Protein AF-A0A5S3WND7-F1 (afdb_monomer)

Mean predicted aligned error: 11.55 Å

Radius of gyration: 23.16 Å; Cα contacts (8 Å, |Δi|>4): 36; c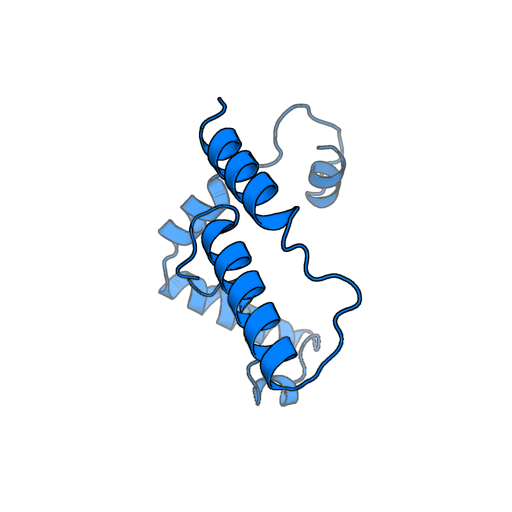hains: 1; bounding box: 57×34×52 Å

Solvent-accessible surface area (backbone atoms only — not comparable to full-atom values): 7681 Å² total; per-residue (Å²): 109,70,71,58,39,50,75,72,68,49,90,66,94,66,94,66,74,94,59,68,85,58,50,66,60,53,49,51,63,70,48,37,70,70,42,52,52,51,51,49,53,53,50,52,52,52,27,48,76,69,64,79,38,59,79,77,60,72,78,58,86,86,76,78,72,84,78,54,89,64,99,59,53,82,98,64,38,47,69,57,52,50,50,50,49,54,52,52,52,50,52,30,56,77,71,68,50,86,68,96,72,73,51,78,79,55,46,65,55,51,41,52,50,55,60,52,54,76,70,62,129

Organism: NCBI:txid43658

Secondary structure (DSSP, 8-state):
-HHHHHHTT-SS--SS-SS-TTHHHHHHHHHHHHHHHHHHHHHHHHHHHTTSS-GGGGGS----GGGS---S-SS--HHHHHHHHHHHHHHHHHTT---S---TTHHHHHHHHHHHHTT--

pLDDT: mean 86.91, std 10.28, range [49.16, 97.5]

Foldseek 3Di:
DVVVCVVVVNPDDDPDDPDDPCPVVVVCVVCDPVNVVVVVVVVVVVCVVVVVDDPVVVVDDDDDCPPPPDPAPPPHRLVVVLVVLVVVVVVCVVVVNDDPDSCPPPSVVVSVVVVVVVPDD

Sequence (121 aa):
NPYWQYFCGMQFFSHELPCDPSLMSRFRRRIGEQGVELMLSVTVDAGLKSNTVKASSLREVVVDSTVMEKNIAHPTDSKLLERCRKKLTMLAKEAGVRLRQSYARQGPKMAMQVGRYAHAK

Structure (mmCIF, N/CA/C/O backbone):
data_AF-A0A5S3WND7-F1
#
_entry.id   AF-A0A5S3WND7-F1
#
loop_
_atom_site.group_PDB
_atom_site.id
_atom_site.type_symbol
_atom_site.label_atom_id
_atom_site.label_alt_id
_atom_site.label_comp_id
_atom_site.label_asym_id
_atom_site.label_entity_id
_atom_site.label_seq_id
_atom_site.pdbx_PDB_ins_code
_atom_site.Cartn_x
_atom_site.Cartn_y
_atom_site.Cartn_z
_atom_site.occupancy
_atom_site.B_iso_or_equiv
_atom_site.auth_seq_id
_atom_site.auth_comp_id
_atom_site.auth_asym_id
_atom_site.auth_atom_id
_atom_site.pdbx_PDB_model_num
ATOM 1 N N . ASN A 1 1 ? 18.804 -3.829 7.091 1.00 77.94 1 ASN A N 1
ATOM 2 C CA . ASN A 1 1 ? 17.685 -4.783 7.275 1.00 77.94 1 ASN A CA 1
ATOM 3 C C . ASN A 1 1 ? 18.004 -6.023 6.442 1.00 77.94 1 ASN A C 1
ATOM 5 O O . ASN A 1 1 ? 17.914 -5.923 5.223 1.00 77.94 1 ASN A O 1
ATOM 9 N N . PRO A 1 2 ? 18.415 -7.143 7.066 1.00 81.81 2 PRO A N 1
ATOM 10 C CA . PRO A 1 2 ? 18.809 -8.362 6.351 1.00 81.81 2 PRO A CA 1
ATOM 11 C C . PRO A 1 2 ? 17.711 -8.933 5.438 1.00 81.81 2 PRO A C 1
ATOM 13 O O . PRO A 1 2 ? 18.010 -9.369 4.332 1.00 81.81 2 PRO A O 1
ATOM 16 N N . TYR A 1 3 ? 16.438 -8.862 5.851 1.00 85.62 3 TYR A N 1
ATOM 17 C CA . TYR A 1 3 ? 15.306 -9.352 5.050 1.00 85.62 3 TYR A CA 1
ATOM 18 C C . TYR A 1 3 ? 15.145 -8.580 3.741 1.00 85.62 3 TYR A C 1
ATOM 20 O O . TYR A 1 3 ? 14.905 -9.171 2.693 1.00 85.62 3 TYR A O 1
ATOM 28 N N . TRP A 1 4 ? 15.317 -7.257 3.795 1.00 82.31 4 TRP A N 1
ATOM 29 C CA . TRP A 1 4 ? 15.294 -6.423 2.596 1.00 82.31 4 TRP A CA 1
ATOM 30 C C . TRP A 1 4 ? 16.436 -6.818 1.654 1.00 82.31 4 TRP A C 1
ATOM 32 O O . TRP A 1 4 ? 16.203 -7.057 0.475 1.00 82.31 4 TRP A O 1
ATOM 42 N N . GLN A 1 5 ? 17.661 -6.936 2.166 1.00 88.19 5 GLN A N 1
ATOM 43 C CA . GLN A 1 5 ? 18.824 -7.279 1.340 1.00 88.19 5 GLN A CA 1
ATOM 44 C C . GLN A 1 5 ? 18.655 -8.638 0.646 1.00 88.19 5 GLN A C 1
ATOM 46 O O . GLN A 1 5 ? 18.926 -8.741 -0.549 1.00 88.19 5 GLN A O 1
ATOM 51 N N . TYR A 1 6 ? 18.108 -9.635 1.348 1.00 88.19 6 TYR A N 1
ATOM 52 C CA . TYR A 1 6 ? 17.743 -10.924 0.755 1.00 88.19 6 TYR A CA 1
ATOM 53 C C . TYR A 1 6 ? 16.703 -10.780 -0.368 1.00 88.19 6 TYR A C 1
ATOM 55 O O . TYR A 1 6 ? 16.896 -11.322 -1.453 1.00 88.19 6 TYR A O 1
ATOM 63 N N . PHE A 1 7 ? 15.634 -10.004 -0.150 1.00 85.25 7 PHE A N 1
ATOM 64 C CA . PHE A 1 7 ? 14.610 -9.762 -1.176 1.00 85.25 7 PHE A CA 1
ATOM 65 C C . PHE A 1 7 ? 15.168 -9.042 -2.414 1.00 85.25 7 PHE A C 1
ATOM 67 O O . PHE A 1 7 ? 14.752 -9.315 -3.535 1.00 85.25 7 PHE A O 1
ATOM 74 N N . CYS A 1 8 ? 16.149 -8.158 -2.228 1.00 84.69 8 CYS A N 1
ATOM 75 C CA . CYS A 1 8 ? 16.880 -7.518 -3.322 1.00 84.69 8 CYS A CA 1
ATOM 76 C C . CYS A 1 8 ? 17.910 -8.438 -4.005 1.00 84.69 8 CYS A C 1
ATOM 78 O O . CYS A 1 8 ? 18.648 -7.967 -4.868 1.00 84.69 8 CYS A O 1
ATOM 80 N N . GLY A 1 9 ? 17.989 -9.720 -3.632 1.00 89.56 9 GLY A N 1
ATOM 81 C CA . GLY A 1 9 ? 18.899 -10.691 -4.240 1.00 89.56 9 GLY A CA 1
ATOM 82 C C . GLY A 1 9 ? 20.366 -10.517 -3.841 1.00 89.56 9 GLY A C 1
ATOM 83 O O . GLY A 1 9 ? 21.249 -11.013 -4.538 1.00 89.56 9 GLY A O 1
ATOM 84 N N . MET A 1 10 ? 20.657 -9.808 -2.744 1.00 89.81 10 MET A N 1
ATOM 85 C CA . MET A 1 10 ? 22.032 -9.649 -2.271 1.00 89.81 10 MET A CA 1
ATOM 86 C C . MET A 1 10 ? 22.565 -1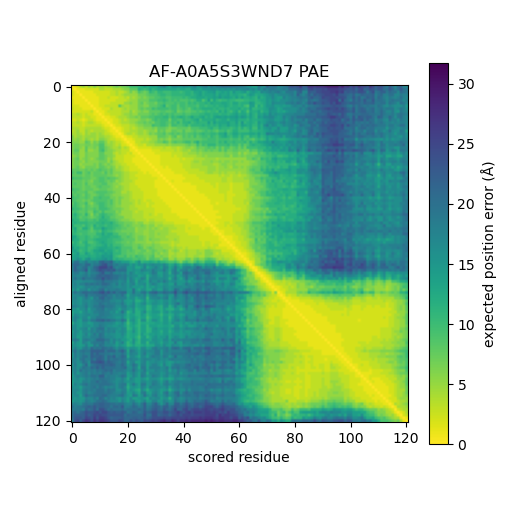0.975 -1.723 1.00 89.81 10 MET A C 1
ATOM 88 O O . MET A 1 10 ? 21.926 -11.620 -0.895 1.00 89.81 10 MET A O 1
ATOM 92 N N . GLN A 1 11 ? 23.761 -11.362 -2.168 1.00 89.88 11 GLN A N 1
ATOM 93 C CA . GLN A 1 11 ? 24.413 -12.609 -1.751 1.00 89.88 11 GLN A CA 1
ATOM 94 C C . GLN A 1 11 ? 25.156 -12.483 -0.414 1.00 89.88 11 GLN A C 1
ATOM 96 O O . GLN A 1 11 ? 25.331 -13.474 0.290 1.00 89.88 11 GLN A O 1
ATOM 101 N N . PHE A 1 12 ? 25.570 -11.268 -0.054 1.00 91.31 12 PHE A N 1
ATOM 102 C CA . PHE A 1 12 ? 26.302 -10.980 1.175 1.00 91.31 12 PHE A CA 1
ATOM 103 C C . PHE A 1 12 ? 25.582 -9.912 1.984 1.00 91.31 12 PHE A C 1
ATOM 105 O O . PHE A 1 12 ? 24.953 -9.005 1.432 1.00 91.31 12 PHE A O 1
ATOM 112 N N . PHE A 1 13 ? 25.705 -10.012 3.303 1.00 90.69 13 PHE A N 1
ATOM 113 C CA . PHE A 1 13 ? 25.200 -8.990 4.203 1.00 90.69 13 PHE A CA 1
ATOM 114 C C . PHE A 1 13 ? 26.044 -7.716 4.086 1.00 90.69 13 PHE A C 1
ATOM 116 O O . PHE A 1 13 ? 27.271 -7.769 4.158 1.00 90.69 13 PHE A O 1
ATOM 123 N N . SER A 1 14 ? 25.377 -6.573 3.939 1.00 89.00 14 SER A N 1
ATOM 124 C CA . SER A 1 14 ? 26.006 -5.251 3.945 1.00 89.00 14 SER A CA 1
ATOM 125 C C . SER A 1 14 ? 25.404 -4.380 5.045 1.00 89.00 14 SER A C 1
ATOM 127 O O . SER A 1 14 ? 24.229 -4.506 5.389 1.00 89.00 14 SER A O 1
ATOM 129 N N . HIS A 1 15 ? 26.188 -3.459 5.599 1.00 88.19 15 HIS A N 1
ATOM 130 C CA . HIS A 1 15 ? 25.652 -2.425 6.488 1.00 88.19 15 HIS A CA 1
ATOM 131 C C . HIS A 1 15 ? 25.005 -1.269 5.720 1.0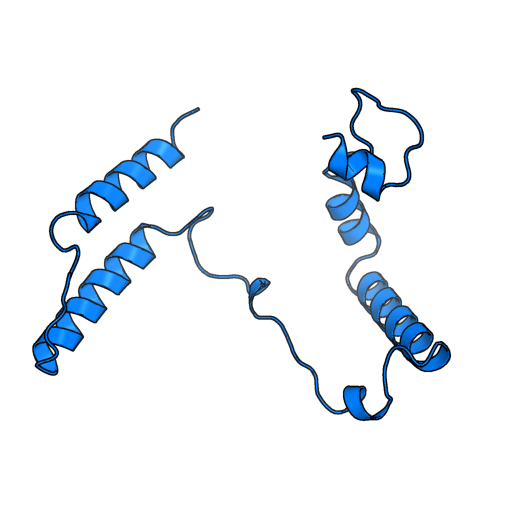0 88.19 15 HIS A C 1
ATOM 133 O O . HIS A 1 15 ? 24.203 -0.527 6.289 1.00 88.19 15 HIS A O 1
ATOM 139 N N . GLU A 1 16 ? 25.306 -1.141 4.429 1.00 84.75 16 GLU A N 1
ATOM 140 C CA . GLU A 1 16 ? 24.716 -0.123 3.573 1.00 84.75 16 GLU A CA 1
ATOM 141 C C . GLU A 1 16 ? 23.291 -0.497 3.150 1.00 84.75 16 GLU A C 1
ATOM 143 O O . GLU A 1 16 ? 22.881 -1.666 3.119 1.00 84.75 16 GLU A O 1
ATOM 148 N N . LEU A 1 17 ? 22.498 0.529 2.841 1.00 80.44 17 LEU A N 1
ATOM 149 C CA . LEU A 1 17 ? 21.160 0.324 2.307 1.00 80.44 17 LEU A CA 1
ATOM 150 C C . LEU A 1 17 ? 21.259 -0.188 0.862 1.00 80.44 17 LEU A C 1
ATOM 152 O O . LEU A 1 17 ? 22.014 0.380 0.078 1.00 80.44 17 LEU A O 1
ATOM 156 N N . PRO A 1 18 ? 20.457 -1.199 0.475 1.00 81.12 18 PRO A N 1
ATOM 157 C CA . PRO A 1 18 ? 20.469 -1.732 -0.891 1.00 81.12 18 PRO A CA 1
ATOM 158 C C . PRO A 1 18 ? 20.031 -0.696 -1.935 1.00 81.12 18 PRO A C 1
ATOM 160 O O . PRO A 1 18 ? 20.347 -0.817 -3.114 1.00 81.12 18 PRO A O 1
ATOM 163 N N . CYS A 1 19 ? 19.285 0.324 -1.510 1.00 80.56 19 CYS A N 1
ATOM 164 C CA . CYS A 1 19 ? 18.874 1.443 -2.338 1.00 80.56 19 CYS A CA 1
ATOM 165 C C . CYS A 1 19 ? 18.628 2.681 -1.468 1.00 80.56 19 CYS A C 1
ATOM 167 O O . CYS A 1 19 ? 18.157 2.575 -0.332 1.00 80.56 19 CYS A O 1
ATOM 169 N N . ASP A 1 20 ? 18.883 3.867 -2.018 1.00 84.62 20 ASP A N 1
ATOM 170 C CA . ASP A 1 20 ? 18.478 5.125 -1.393 1.00 84.62 20 ASP A CA 1
ATOM 171 C C . ASP A 1 20 ? 16.931 5.203 -1.331 1.00 84.62 20 ASP A C 1
ATOM 173 O O . ASP A 1 20 ? 16.270 5.077 -2.369 1.00 84.62 20 ASP A O 1
ATOM 177 N N . PRO A 1 21 ? 16.325 5.428 -0.145 1.00 79.38 21 PRO A N 1
ATOM 178 C CA . PRO A 1 21 ? 14.868 5.422 0.032 1.00 79.38 21 PRO A CA 1
ATOM 179 C C . PRO A 1 21 ? 14.111 6.412 -0.864 1.00 79.38 21 PRO A C 1
ATOM 181 O O . PRO A 1 21 ? 12.941 6.210 -1.188 1.00 79.38 21 PRO A O 1
ATOM 184 N N . SER A 1 22 ? 14.767 7.492 -1.288 1.00 85.69 22 SER A N 1
ATOM 185 C CA . SER A 1 22 ? 14.174 8.514 -2.149 1.00 85.69 22 SER A CA 1
ATOM 186 C C . SER A 1 22 ? 14.222 8.162 -3.639 1.00 85.69 22 SER A C 1
ATOM 188 O O . SER A 1 22 ? 13.617 8.880 -4.441 1.00 85.69 22 SER A O 1
ATOM 190 N N . LEU A 1 23 ? 14.903 7.077 -4.039 1.00 85.44 23 LEU A N 1
ATOM 191 C CA . LEU A 1 23 ? 15.010 6.662 -5.444 1.00 85.44 23 LEU A CA 1
ATOM 192 C C . LEU A 1 23 ? 13.643 6.462 -6.089 1.00 85.44 23 LEU A C 1
ATOM 194 O O . LEU A 1 23 ? 13.418 6.975 -7.179 1.00 85.44 23 LEU A O 1
ATOM 198 N N . MET A 1 24 ? 12.702 5.803 -5.408 1.00 84.56 24 MET A N 1
ATOM 199 C CA . MET A 1 24 ? 11.358 5.571 -5.955 1.00 84.56 24 MET A CA 1
ATOM 200 C C . MET A 1 24 ? 10.558 6.863 -6.134 1.00 84.56 24 MET A C 1
ATOM 202 O O . MET A 1 24 ? 9.795 7.002 -7.089 1.00 84.56 24 MET A O 1
ATOM 206 N N . SER A 1 25 ? 10.741 7.847 -5.254 1.00 86.81 25 SER A N 1
ATOM 207 C CA . SER A 1 25 ? 10.106 9.162 -5.404 1.00 86.81 25 SER A CA 1
ATOM 208 C C . SER A 1 25 ? 10.734 9.967 -6.546 1.00 86.81 25 SER A C 1
ATOM 210 O O . SER A 1 25 ? 10.015 10.594 -7.323 1.00 86.81 25 SER A O 1
ATOM 212 N N . ARG A 1 26 ? 12.065 9.915 -6.694 1.00 91.69 26 ARG A N 1
ATOM 213 C CA . ARG A 1 26 ? 12.791 10.565 -7.798 1.00 91.69 26 ARG A CA 1
ATOM 214 C C . ARG A 1 26 ? 12.469 9.928 -9.152 1.00 91.69 26 ARG A C 1
ATOM 216 O O . ARG A 1 26 ? 12.227 10.652 -10.112 1.00 91.69 26 ARG A O 1
ATOM 223 N N . PHE A 1 27 ? 12.425 8.599 -9.214 1.00 90.75 27 PHE A N 1
ATOM 224 C CA . PHE A 1 27 ? 12.069 7.836 -10.407 1.00 90.75 27 PHE A CA 1
ATOM 225 C C . PHE A 1 27 ? 10.655 8.174 -10.881 1.00 90.75 27 PHE A C 1
ATOM 227 O O . PHE A 1 27 ? 10.502 8.620 -12.014 1.00 90.75 27 PHE A O 1
ATOM 234 N N . ARG A 1 28 ? 9.650 8.084 -9.993 1.00 90.31 28 ARG A N 1
ATOM 235 C CA . ARG A 1 28 ? 8.254 8.437 -10.313 1.00 90.31 28 ARG A CA 1
ATOM 236 C C . ARG A 1 28 ? 8.121 9.860 -10.853 1.00 90.31 28 ARG A C 1
ATOM 238 O O . ARG A 1 28 ? 7.452 10.071 -11.855 1.00 90.31 28 ARG A O 1
ATOM 245 N N . ARG A 1 29 ? 8.812 10.828 -10.240 1.00 91.94 29 ARG A N 1
ATOM 246 C CA . ARG A 1 29 ? 8.819 12.217 -10.727 1.00 91.94 29 ARG A CA 1
ATOM 247 C C . ARG A 1 29 ? 9.441 12.347 -12.118 1.00 91.94 29 ARG A C 1
ATOM 249 O O . ARG A 1 29 ? 8.964 13.146 -12.911 1.00 91.94 29 ARG A O 1
ATOM 256 N N . ARG A 1 30 ? 10.510 11.597 -12.398 1.00 95.12 30 ARG A N 1
ATOM 257 C CA . ARG A 1 30 ? 11.223 11.648 -13.680 1.00 95.12 30 ARG A CA 1
ATOM 258 C C . ARG A 1 30 ? 10.396 11.072 -14.828 1.00 95.12 30 ARG A C 1
ATOM 260 O O . ARG A 1 30 ? 10.410 11.657 -15.901 1.00 95.12 30 ARG A O 1
ATOM 267 N N . ILE A 1 31 ? 9.726 9.939 -14.614 1.00 95.12 31 ILE A N 1
ATOM 268 C CA . ILE A 1 31 ? 8.911 9.296 -15.657 1.00 95.12 31 ILE A CA 1
ATOM 269 C C . ILE A 1 31 ? 7.556 9.992 -15.849 1.00 95.12 31 ILE A C 1
ATOM 271 O O . ILE A 1 31 ? 6.976 9.916 -16.929 1.00 95.12 31 ILE A O 1
ATOM 275 N N . GLY A 1 32 ? 7.073 10.690 -14.817 1.00 94.38 32 GLY A N 1
ATOM 276 C CA . GLY A 1 32 ? 5.802 11.403 -14.849 1.00 94.38 32 GLY A CA 1
ATOM 277 C C . GLY A 1 32 ? 4.601 10.477 -15.046 1.00 94.38 32 GLY A C 1
ATOM 278 O O . GLY A 1 32 ? 4.713 9.253 -15.009 1.00 94.38 32 GLY A O 1
ATOM 279 N N . GLU A 1 33 ? 3.435 11.078 -15.257 1.00 93.31 33 GLU A N 1
ATOM 280 C CA . GLU A 1 33 ? 2.179 10.352 -15.474 1.00 93.31 33 GLU A CA 1
ATOM 281 C C . GLU A 1 33 ? 2.240 9.463 -16.724 1.00 93.31 33 GLU A C 1
ATOM 283 O O . GLU A 1 33 ? 1.957 8.271 -16.644 1.00 93.31 33 GLU A O 1
ATOM 288 N N . GLN A 1 34 ? 2.741 10.007 -17.838 1.00 95.00 34 GLN A N 1
ATOM 289 C CA . GLN A 1 34 ? 2.883 9.283 -19.107 1.00 95.00 34 GLN A CA 1
ATOM 290 C C . GLN A 1 34 ? 3.758 8.031 -18.973 1.00 95.00 34 GLN A C 1
ATOM 292 O O . GLN A 1 34 ? 3.438 6.971 -19.506 1.00 95.00 34 GLN A O 1
ATOM 297 N N . GLY A 1 35 ? 4.872 8.126 -18.242 1.00 95.38 35 GLY A N 1
ATOM 298 C CA . GLY A 1 35 ? 5.746 6.978 -18.034 1.00 95.38 35 GLY A CA 1
ATOM 299 C C . GLY A 1 35 ? 5.127 5.920 -17.121 1.00 95.38 35 GLY A C 1
ATOM 300 O O . GLY A 1 35 ? 5.340 4.729 -17.341 1.00 95.38 35 GLY A O 1
ATOM 301 N N . VAL A 1 36 ? 4.334 6.327 -16.125 1.00 93.38 36 VAL A N 1
ATOM 302 C CA . VAL A 1 36 ? 3.579 5.389 -15.278 1.00 93.38 36 VAL A CA 1
ATOM 303 C C . VAL A 1 36 ? 2.493 4.676 -16.089 1.00 93.38 36 VAL A C 1
ATOM 305 O O . VAL A 1 36 ? 2.344 3.462 -15.955 1.00 93.38 36 VAL A O 1
ATOM 308 N N . GLU A 1 37 ? 1.784 5.388 -16.965 1.00 94.06 37 GLU A N 1
ATOM 309 C CA . GLU A 1 37 ? 0.786 4.804 -17.869 1.00 94.06 37 GLU A CA 1
ATOM 310 C C . GLU A 1 37 ? 1.419 3.787 -18.832 1.00 94.06 37 GLU A C 1
ATOM 312 O O . GLU A 1 37 ? 0.910 2.675 -18.994 1.00 94.06 37 GLU A O 1
ATOM 317 N N . LEU A 1 38 ? 2.588 4.111 -19.396 1.00 96.00 38 LEU A N 1
ATOM 318 C CA . LEU A 1 38 ? 3.358 3.178 -20.221 1.00 96.00 38 LEU A CA 1
ATOM 319 C C . LEU A 1 38 ? 3.801 1.938 -19.431 1.00 96.00 38 LEU A C 1
ATOM 321 O O . LEU A 1 38 ? 3.711 0.817 -19.924 1.00 96.00 38 LEU A O 1
ATOM 325 N N . MET A 1 39 ? 4.272 2.109 -18.194 1.00 95.62 39 MET A N 1
ATOM 326 C CA . MET A 1 39 ? 4.626 0.965 -17.351 1.00 95.62 39 MET A CA 1
ATOM 327 C C . MET A 1 39 ? 3.420 0.061 -17.084 1.00 95.62 39 MET A C 1
ATOM 329 O O . MET A 1 39 ? 3.555 -1.164 -17.128 1.00 95.62 39 MET A O 1
ATOM 333 N N . LEU A 1 40 ? 2.244 0.641 -16.828 1.00 93.31 40 LEU A N 1
ATOM 334 C CA . LEU A 1 40 ? 1.016 -0.120 -16.622 1.00 93.31 40 LEU A CA 1
ATOM 335 C C . LEU A 1 40 ? 0.633 -0.906 -17.881 1.00 93.31 40 LEU A C 1
ATOM 337 O O . LEU A 1 40 ? 0.355 -2.101 -17.779 1.00 93.31 40 LEU A O 1
ATOM 341 N N . SER A 1 41 ? 0.675 -0.279 -19.060 1.00 94.88 41 SER A N 1
ATOM 342 C CA . SER A 1 41 ? 0.312 -0.942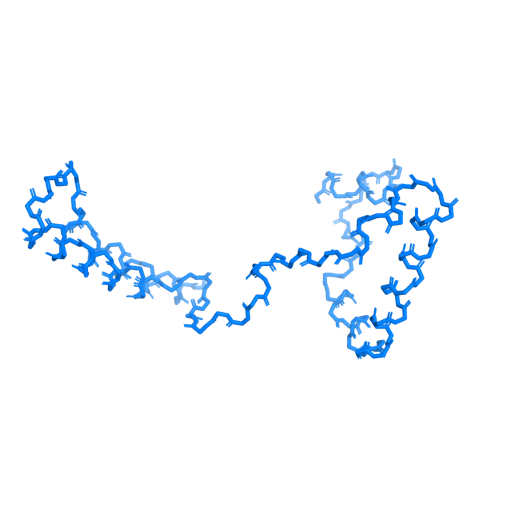 -20.318 1.00 94.88 41 SER A CA 1
ATOM 343 C C . SER A 1 41 ? 1.229 -2.128 -20.632 1.00 94.88 41 SER A C 1
ATOM 345 O O . SER A 1 41 ? 0.741 -3.222 -20.920 1.00 94.88 41 SER A O 1
ATOM 347 N N . VAL A 1 42 ? 2.546 -1.960 -20.469 1.00 97.12 42 VAL A N 1
ATOM 348 C CA . VAL A 1 42 ? 3.531 -3.041 -20.651 1.00 97.12 42 VAL A CA 1
ATOM 349 C C . VAL A 1 42 ? 3.329 -4.159 -19.625 1.00 97.12 42 VAL A C 1
ATOM 351 O O . VAL A 1 42 ? 3.449 -5.335 -19.963 1.00 97.12 42 VAL A O 1
ATOM 354 N N . THR A 1 43 ? 2.983 -3.819 -18.380 1.00 95.62 43 THR A N 1
ATOM 355 C CA . THR A 1 43 ? 2.721 -4.813 -17.327 1.00 95.62 43 THR A CA 1
ATOM 356 C C . THR A 1 43 ? 1.484 -5.656 -17.645 1.00 95.62 43 THR A C 1
ATOM 358 O O . THR A 1 43 ? 1.517 -6.877 -17.491 1.00 95.62 43 THR A O 1
ATOM 361 N N . VAL A 1 44 ? 0.405 -5.029 -18.127 1.00 94.50 44 VAL A N 1
ATOM 362 C CA . VAL A 1 44 ? -0.817 -5.736 -18.546 1.00 9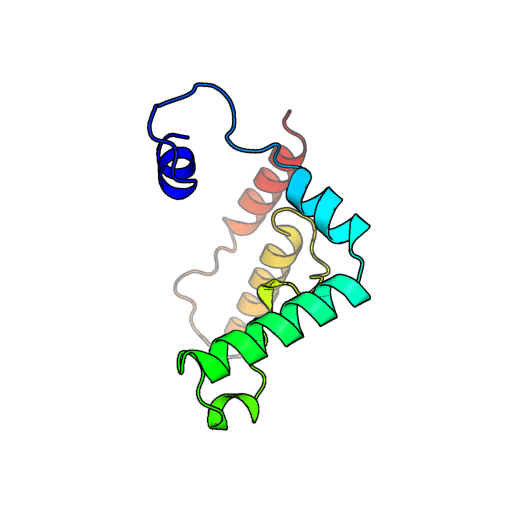4.50 44 VAL A CA 1
ATOM 363 C C . VAL A 1 44 ? -0.531 -6.656 -19.734 1.00 94.50 44 VAL A C 1
ATOM 365 O O . VAL A 1 44 ? -0.904 -7.829 -19.695 1.00 94.50 44 VAL A O 1
ATOM 368 N N . ASP A 1 45 ? 0.177 -6.164 -20.752 1.00 96.00 45 ASP A N 1
ATOM 369 C CA . ASP A 1 45 ? 0.553 -6.953 -21.932 1.00 96.00 45 ASP A CA 1
ATOM 370 C C . ASP A 1 45 ? 1.430 -8.163 -21.561 1.00 96.00 45 ASP A C 1
ATOM 372 O O . ASP A 1 45 ? 1.155 -9.294 -21.971 1.00 96.00 45 ASP A O 1
ATOM 376 N N . ALA A 1 46 ? 2.434 -7.967 -20.702 1.00 97.31 46 ALA A N 1
ATOM 377 C CA . ALA A 1 46 ? 3.260 -9.056 -20.184 1.00 97.31 46 ALA A CA 1
ATOM 378 C C . ALA A 1 46 ? 2.438 -10.078 -19.373 1.00 97.31 46 ALA A C 1
ATOM 380 O O . ALA A 1 46 ? 2.649 -11.290 -19.494 1.00 97.31 46 ALA A O 1
ATOM 381 N N . GLY A 1 47 ? 1.472 -9.614 -18.574 1.00 96.19 47 GLY A N 1
ATOM 382 C CA . GLY A 1 47 ? 0.556 -10.465 -17.812 1.00 96.19 47 GLY A CA 1
ATOM 383 C C . GLY A 1 47 ? -0.333 -11.341 -18.698 1.00 96.19 47 GLY A C 1
ATOM 384 O O . GLY A 1 47 ? -0.520 -12.520 -18.395 1.00 96.19 47 GLY A O 1
ATOM 385 N N . LEU A 1 48 ? -0.828 -10.796 -19.814 1.00 95.62 48 LEU A N 1
ATOM 386 C CA . LEU A 1 48 ? -1.596 -11.543 -20.814 1.00 95.62 48 LEU A CA 1
ATOM 387 C C . LEU A 1 48 ? -0.724 -12.572 -21.543 1.00 95.62 48 LEU A C 1
ATOM 389 O O . LEU A 1 48 ? -1.088 -13.743 -21.614 1.00 95.62 48 LEU A O 1
ATOM 393 N N . LYS A 1 49 ? 0.454 -12.164 -22.036 1.00 96.31 49 LYS A N 1
ATOM 394 C CA . LYS A 1 49 ? 1.383 -13.045 -22.771 1.00 96.31 49 LYS A CA 1
ATOM 395 C C . LYS A 1 49 ? 1.878 -14.222 -21.933 1.00 96.31 49 LYS A C 1
ATOM 397 O O . LYS A 1 49 ? 2.052 -15.319 -22.451 1.00 96.31 49 LYS A O 1
ATOM 402 N N . SER A 1 50 ? 2.090 -13.997 -20.638 1.00 97.06 50 SER A N 1
ATOM 403 C CA . SER A 1 50 ? 2.514 -15.034 -19.689 1.00 97.06 50 SER A CA 1
ATOM 404 C C . SER A 1 50 ? 1.363 -15.894 -19.149 1.00 97.06 50 SER A C 1
ATOM 406 O O . SER A 1 50 ? 1.620 -16.806 -18.369 1.00 97.06 50 SER A O 1
ATOM 408 N N . ASN A 1 51 ? 0.106 -15.622 -19.528 1.00 93.94 51 ASN A N 1
ATOM 409 C CA . ASN A 1 51 ? -1.107 -16.209 -18.939 1.00 93.94 51 ASN A CA 1
ATOM 410 C C . ASN A 1 51 ? -1.249 -16.005 -17.414 1.00 93.94 51 ASN A C 1
ATOM 412 O O . ASN A 1 51 ? -2.045 -16.686 -16.766 1.00 93.94 51 ASN A O 1
ATOM 416 N N . THR A 1 52 ? -0.520 -15.045 -16.833 1.00 95.31 52 THR A N 1
ATOM 417 C CA . THR A 1 52 ? -0.652 -14.660 -15.416 1.00 95.31 52 THR A CA 1
ATOM 418 C C . THR A 1 52 ? -1.961 -13.899 -15.176 1.00 95.31 52 THR A C 1
ATOM 420 O O . THR A 1 52 ? -2.558 -13.990 -14.105 1.00 95.31 52 THR A O 1
ATOM 423 N N . VAL A 1 53 ? -2.438 -13.169 -16.191 1.00 92.38 53 VAL A N 1
ATOM 424 C CA . VAL A 1 53 ? -3.699 -12.419 -16.175 1.00 92.38 53 VAL A CA 1
ATOM 425 C C . VAL A 1 53 ? -4.634 -12.988 -17.237 1.00 92.38 53 VAL A C 1
ATOM 427 O O . VAL A 1 53 ? -4.263 -13.124 -18.400 1.00 92.38 53 VAL A O 1
ATOM 430 N N . LYS A 1 54 ? -5.877 -13.300 -16.857 1.00 93.00 54 LYS A N 1
ATOM 431 C CA . LYS A 1 54 ? -6.913 -13.713 -17.812 1.00 93.00 54 LYS A CA 1
ATOM 432 C C . LYS A 1 54 ? -7.491 -12.485 -18.505 1.00 93.00 54 LYS A C 1
ATOM 434 O O . LYS A 1 54 ? -7.837 -11.513 -17.840 1.00 93.00 54 LYS A O 1
ATOM 439 N N . ALA A 1 55 ? -7.726 -12.567 -19.813 1.00 91.69 55 ALA A N 1
ATOM 440 C CA . ALA A 1 55 ? -8.372 -11.487 -20.564 1.00 91.69 55 ALA A CA 1
ATOM 441 C C . ALA A 1 55 ? -9.750 -11.094 -19.990 1.00 91.69 55 ALA A C 1
ATOM 443 O O . ALA A 1 55 ? -10.130 -9.927 -20.019 1.00 91.69 55 ALA A O 1
ATOM 444 N N . SER A 1 56 ? -10.486 -12.047 -19.404 1.00 93.19 56 SER A N 1
ATOM 445 C CA . SER A 1 56 ? -11.764 -11.781 -18.729 1.00 93.19 56 SER A CA 1
ATOM 446 C C . SER A 1 56 ? -11.637 -10.837 -17.531 1.00 93.19 56 SER A C 1
ATOM 448 O O . SER A 1 56 ? -12.584 -10.116 -17.239 1.00 93.19 56 SER A O 1
ATOM 450 N N . SER A 1 57 ? -10.488 -10.829 -16.849 1.00 89.19 57 SER A N 1
ATOM 451 C CA . SER A 1 57 ? -10.237 -9.986 -15.676 1.00 89.19 57 SER A CA 1
ATOM 452 C C . SER A 1 57 ? -10.048 -8.511 -16.031 1.00 89.19 57 SER A C 1
ATOM 454 O O . SER A 1 57 ? -10.174 -7.673 -15.153 1.00 89.19 57 SER A O 1
ATOM 456 N N . LEU A 1 58 ? -9.797 -8.176 -17.302 1.00 89.88 58 LEU A N 1
ATOM 457 C CA . LEU A 1 58 ? -9.656 -6.787 -17.759 1.00 89.88 58 LEU A CA 1
ATOM 458 C C . LEU A 1 58 ? -11.000 -6.065 -17.942 1.00 89.88 58 LEU A C 1
ATOM 460 O O . LEU A 1 58 ? -11.019 -4.880 -18.259 1.00 89.88 58 LEU A O 1
ATOM 464 N N . ARG A 1 59 ? -12.128 -6.768 -17.768 1.00 91.50 59 ARG A N 1
ATOM 465 C CA . ARG A 1 59 ? -13.474 -6.180 -17.874 1.00 91.50 59 ARG A CA 1
ATOM 466 C C . ARG A 1 59 ? -13.841 -5.307 -16.677 1.00 91.50 59 ARG A C 1
ATOM 468 O O . ARG A 1 59 ? -14.731 -4.473 -16.794 1.00 91.50 59 ARG A O 1
ATOM 475 N N . GLU A 1 60 ? -13.179 -5.515 -15.546 1.00 89.00 60 GLU A N 1
ATOM 476 C CA . GLU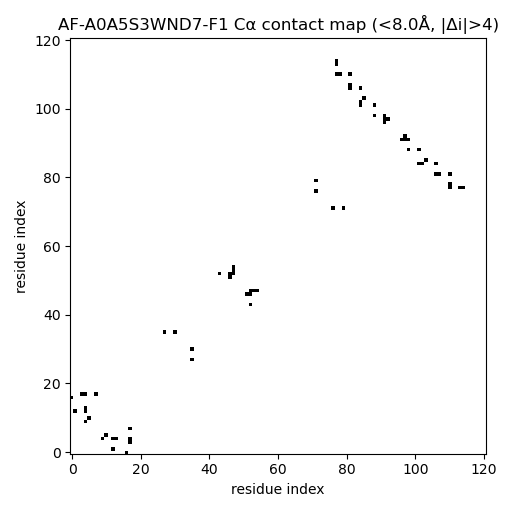 A 1 60 ? -13.459 -4.830 -14.291 1.00 89.00 60 GLU A CA 1
ATOM 477 C C . GLU A 1 60 ? -12.161 -4.274 -13.715 1.00 89.00 60 GLU A C 1
ATOM 479 O O . GLU A 1 60 ? -11.118 -4.926 -13.740 1.00 89.00 60 GLU A O 1
ATOM 484 N N . VAL A 1 61 ? -12.228 -3.058 -13.179 1.00 83.88 61 VAL A N 1
ATOM 485 C CA . VAL A 1 61 ? -11.092 -2.416 -12.518 1.00 83.88 61 VAL A CA 1
ATOM 486 C C . VAL A 1 61 ? -11.372 -2.385 -11.023 1.00 83.88 61 VAL A C 1
ATOM 488 O O . VAL A 1 61 ? -12.288 -1.702 -10.567 1.00 83.88 61 VAL A O 1
ATOM 491 N N . VAL A 1 62 ? -10.568 -3.119 -10.254 1.00 82.81 62 VAL A N 1
ATOM 492 C CA . VAL A 1 62 ? -10.591 -3.067 -8.790 1.00 82.81 62 VAL A CA 1
ATOM 493 C C . VAL A 1 62 ? -9.516 -2.090 -8.333 1.00 82.81 62 VAL A C 1
ATOM 495 O O . VAL A 1 62 ? -8.326 -2.337 -8.516 1.00 82.81 62 VAL A O 1
ATOM 498 N N . VAL A 1 63 ? -9.936 -0.974 -7.741 1.00 78.31 63 VAL A N 1
ATOM 499 C CA . VAL A 1 63 ? -9.024 0.045 -7.209 1.00 78.31 63 VAL A CA 1
ATOM 500 C C . VAL A 1 63 ? -8.972 -0.074 -5.692 1.00 78.31 63 VAL A C 1
ATOM 502 O O . VAL A 1 63 ? -9.997 0.054 -5.021 1.00 78.31 63 VAL A O 1
ATOM 505 N N . ASP A 1 64 ? -7.776 -0.283 -5.139 1.00 74.94 64 ASP A N 1
ATOM 506 C CA . ASP A 1 64 ? -7.579 -0.195 -3.695 1.00 74.94 64 ASP A CA 1
ATOM 507 C C . ASP A 1 64 ? -7.599 1.278 -3.250 1.00 74.94 64 ASP A C 1
ATOM 509 O O . ASP A 1 64 ? -6.799 2.105 -3.689 1.00 74.94 64 ASP A O 1
ATOM 513 N N . SER A 1 65 ? -8.530 1.628 -2.364 1.00 62.84 65 SER A N 1
ATOM 514 C CA . SER A 1 65 ? -8.748 3.013 -1.909 1.00 62.84 65 SER A CA 1
ATOM 515 C C . SER A 1 65 ? -7.683 3.522 -0.926 1.00 62.84 65 SER A C 1
ATOM 517 O O . SER A 1 65 ? -7.789 4.631 -0.392 1.00 62.84 65 SER A O 1
ATOM 519 N N . THR A 1 66 ? -6.644 2.732 -0.648 1.00 59.53 66 THR A N 1
ATOM 520 C CA . THR A 1 66 ? -5.590 3.091 0.311 1.00 59.53 66 THR A CA 1
ATOM 521 C C . THR A 1 66 ? -4.699 4.239 -0.165 1.00 59.53 66 THR A C 1
ATOM 523 O O . THR A 1 66 ? -4.115 4.914 0.681 1.00 59.53 66 THR A O 1
ATOM 526 N N . VAL A 1 67 ? -4.671 4.520 -1.474 1.00 56.88 67 VAL A N 1
ATOM 527 C CA . VAL A 1 67 ? -3.910 5.622 -2.095 1.00 56.88 67 VAL A CA 1
ATOM 528 C C . VAL A 1 67 ? -4.778 6.864 -2.352 1.00 56.88 67 VAL A C 1
ATOM 530 O O . VAL A 1 67 ? -4.316 7.829 -2.951 1.00 56.88 67 VAL A O 1
ATOM 533 N N . MET A 1 68 ? -6.034 6.893 -1.888 1.00 61.62 68 MET A N 1
ATOM 534 C CA . MET A 1 68 ? -6.791 8.147 -1.914 1.00 61.62 68 MET A CA 1
ATOM 535 C C . MET A 1 68 ? -6.106 9.190 -1.031 1.00 61.62 68 MET A C 1
ATOM 537 O O . MET A 1 68 ? -5.740 8.894 0.111 1.00 61.62 68 MET A O 1
ATOM 541 N N . GLU A 1 69 ? -6.007 10.425 -1.530 1.00 59.41 69 GLU A N 1
ATOM 542 C CA . GLU A 1 69 ? -5.742 11.582 -0.683 1.00 59.41 69 GLU A CA 1
ATOM 543 C C . GLU A 1 69 ? -6.852 11.666 0.360 1.00 59.41 69 GLU A C 1
ATOM 545 O O . GLU A 1 69 ? -7.985 12.081 0.116 1.00 59.41 69 GLU A O 1
ATOM 550 N N . LYS A 1 70 ? -6.535 11.186 1.556 1.00 68.81 70 LYS A N 1
ATOM 551 C CA . LYS A 1 70 ? -7.422 11.301 2.696 1.00 68.81 70 LYS A CA 1
ATOM 552 C C . LYS A 1 70 ? -7.180 12.685 3.268 1.00 68.81 70 LYS A C 1
ATOM 554 O O . LYS A 1 70 ? -6.052 13.014 3.626 1.00 68.81 70 LYS A O 1
ATOM 559 N N . ASN A 1 71 ? -8.240 13.482 3.380 1.00 77.38 71 ASN A N 1
ATOM 560 C CA . ASN A 1 71 ? -8.212 14.751 4.105 1.00 77.38 71 ASN A CA 1
ATOM 561 C C . ASN A 1 71 ? -8.089 14.481 5.618 1.00 77.38 71 ASN A C 1
ATOM 563 O O . ASN A 1 71 ? -9.047 14.622 6.380 1.00 77.38 71 ASN A O 1
ATOM 567 N N . ILE A 1 72 ? -6.923 13.979 6.023 1.00 82.88 72 ILE A N 1
ATOM 568 C CA . ILE A 1 72 ? -6.575 13.567 7.377 1.00 82.88 72 ILE A CA 1
ATOM 569 C C . ILE A 1 72 ? -5.218 14.161 7.743 1.00 82.88 72 ILE A C 1
ATOM 571 O O . ILE A 1 72 ? -4.309 14.243 6.919 1.00 82.88 72 ILE A O 1
ATOM 575 N N . ALA A 1 73 ? -5.053 14.535 9.006 1.00 78.75 73 ALA A N 1
ATOM 576 C CA . ALA A 1 73 ? -3.734 14.861 9.531 1.00 78.75 73 ALA A CA 1
ATOM 577 C C . ALA A 1 73 ? -2.828 13.609 9.582 1.00 78.75 73 ALA A C 1
ATOM 579 O O . ALA A 1 73 ? -3.179 12.597 10.195 1.00 78.75 73 ALA A O 1
ATOM 580 N N . HIS A 1 74 ? -1.643 13.685 8.967 1.00 67.81 74 HIS A N 1
ATOM 581 C CA . HIS A 1 74 ? -0.593 12.661 9.067 1.00 67.81 74 HIS A CA 1
ATOM 582 C C . HIS A 1 74 ? -0.023 12.574 10.502 1.00 67.81 74 HIS A C 1
ATOM 584 O O . HIS A 1 74 ? 0.046 13.604 11.178 1.00 67.81 74 HIS A O 1
ATOM 590 N N . PRO A 1 75 ? 0.456 11.402 10.981 1.00 68.06 75 PRO A N 1
ATOM 591 C CA . PRO A 1 75 ? 0.401 10.058 10.373 1.00 68.06 75 PRO A CA 1
ATOM 592 C C . PRO A 1 75 ? -0.917 9.320 10.631 1.00 68.06 75 PRO A C 1
ATOM 594 O O . PRO A 1 75 ? -1.243 8.342 9.965 1.00 68.06 75 PRO A O 1
ATOM 597 N N . THR A 1 76 ? -1.687 9.771 11.616 1.00 77.25 76 THR A N 1
ATOM 598 C CA . THR A 1 76 ? -3.026 9.270 11.927 1.00 77.25 76 THR A CA 1
ATOM 599 C C . THR A 1 76 ? -3.810 10.409 12.563 1.00 77.25 76 THR A C 1
ATOM 601 O O . THR A 1 76 ? -3.395 10.952 13.591 1.00 77.25 76 THR A O 1
ATOM 604 N N . ASP A 1 77 ? -4.959 10.764 11.986 1.00 85.00 77 ASP A N 1
ATOM 605 C CA . ASP A 1 77 ? -5.771 11.877 12.479 1.00 85.00 77 ASP A CA 1
ATOM 606 C C . ASP A 1 77 ? -6.563 11.470 13.727 1.00 85.00 77 ASP A C 1
ATOM 608 O O . ASP A 1 77 ? -7.743 11.108 13.690 1.00 85.00 77 ASP A O 1
ATOM 612 N N . SER A 1 78 ? -5.885 11.529 14.872 1.00 86.19 78 SER A N 1
ATOM 613 C CA . SER A 1 78 ? -6.465 11.230 16.184 1.00 86.19 78 SER A CA 1
ATOM 614 C C . SER A 1 78 ? -7.665 12.122 16.526 1.00 86.19 78 SER A C 1
ATOM 616 O O . SER A 1 78 ? -8.586 11.678 17.217 1.00 86.19 78 SER A O 1
ATOM 618 N N . LYS A 1 79 ? -7.710 13.358 16.005 1.00 86.19 79 LYS A N 1
ATOM 619 C CA . LYS A 1 79 ? -8.846 14.271 16.199 1.00 86.19 79 LYS A CA 1
ATOM 620 C C . LYS A 1 79 ? -10.071 13.784 15.434 1.00 86.19 79 LYS A C 1
ATOM 622 O O . LYS A 1 79 ? -11.190 13.895 15.939 1.00 86.19 79 LYS A O 1
ATOM 627 N N . LEU A 1 80 ? -9.888 13.285 14.213 1.00 89.06 80 LEU A N 1
ATOM 628 C CA . LEU A 1 80 ? -10.957 12.672 13.431 1.00 89.06 80 LEU A CA 1
ATOM 629 C C . LEU A 1 80 ? -11.468 11.397 14.113 1.00 89.06 80 LEU A C 1
ATOM 631 O O . LEU A 1 80 ? -12.676 11.268 14.298 1.00 89.06 80 LEU A O 1
ATOM 635 N N . LEU A 1 81 ? -10.573 10.524 14.585 1.00 89.56 81 LEU A N 1
ATOM 636 C CA . LEU A 1 81 ? -10.951 9.301 15.305 1.00 89.56 81 LEU A CA 1
ATOM 637 C C . LEU A 1 81 ? -11.788 9.591 16.562 1.00 89.56 81 LEU A C 1
ATOM 639 O O . LEU A 1 81 ? -12.836 8.976 16.763 1.00 89.56 81 LEU A O 1
ATOM 643 N N . GLU A 1 82 ? -11.391 10.570 17.380 1.00 92.12 82 GLU A N 1
ATOM 644 C CA . GLU A 1 82 ? -12.157 10.949 18.576 1.00 92.12 82 GLU A CA 1
ATOM 645 C C . GLU A 1 82 ? -13.517 11.577 18.221 1.00 92.12 82 GLU A C 1
ATOM 647 O O . GLU A 1 82 ? -14.518 11.317 18.896 1.00 92.12 82 GLU A O 1
ATOM 652 N N . ARG A 1 83 ? -13.599 12.360 17.133 1.00 92.44 83 ARG A N 1
ATOM 653 C CA . ARG A 1 83 ? -14.881 12.872 16.615 1.00 92.44 83 ARG A CA 1
ATOM 654 C C . ARG A 1 83 ? -15.800 11.734 16.168 1.00 92.44 83 ARG A C 1
ATOM 656 O O . ARG A 1 83 ? -16.974 11.732 16.543 1.00 92.44 83 ARG A O 1
ATOM 663 N N . CYS A 1 84 ? -15.278 10.761 15.424 1.00 93.31 84 CYS A N 1
ATOM 664 C CA . CYS A 1 84 ? -16.024 9.575 15.003 1.00 93.31 84 CYS A CA 1
ATOM 665 C C . CYS A 1 84 ? -16.531 8.777 16.208 1.00 93.31 84 CYS A C 1
ATOM 667 O O . CYS A 1 84 ? -17.720 8.474 16.273 1.00 93.31 84 CYS A O 1
ATOM 669 N N . ARG A 1 85 ? -15.682 8.523 17.213 1.00 94.56 85 ARG A N 1
ATOM 670 C CA . ARG A 1 85 ? -16.075 7.829 18.451 1.00 94.56 85 ARG A CA 1
ATOM 671 C C . ARG A 1 85 ? -17.241 8.526 19.157 1.00 94.56 85 ARG A C 1
ATOM 673 O O . ARG A 1 85 ? -18.202 7.861 19.548 1.00 94.56 85 ARG A O 1
ATOM 680 N N . LYS A 1 86 ? -17.177 9.856 19.315 1.00 95.12 86 LYS A N 1
ATOM 681 C CA . LYS A 1 86 ? -18.257 10.653 19.926 1.00 95.12 86 LYS A CA 1
ATOM 682 C C . LYS A 1 86 ? -19.570 10.513 19.152 1.00 95.12 86 LYS A C 1
ATOM 684 O O . LYS A 1 86 ? -20.589 10.217 19.770 1.00 95.12 86 LYS A O 1
ATOM 689 N N . LYS A 1 87 ? -19.533 10.665 17.822 1.00 96.50 87 LYS A N 1
ATOM 690 C CA . LYS A 1 87 ? -20.719 10.536 16.956 1.00 96.50 87 LYS A CA 1
ATOM 691 C C . LYS A 1 87 ? -21.320 9.132 17.003 1.00 96.50 87 LYS A C 1
ATOM 693 O O . LYS A 1 87 ? -22.514 8.997 17.224 1.00 96.50 87 LYS A O 1
ATOM 698 N N . LEU A 1 88 ? -20.499 8.091 16.876 1.00 95.31 88 LEU A N 1
ATOM 699 C CA . LEU A 1 88 ? -20.968 6.703 16.929 1.00 95.31 88 LEU A CA 1
ATOM 700 C C . LEU A 1 88 ? -21.569 6.349 18.294 1.00 95.31 88 LEU A C 1
ATOM 702 O O . LEU A 1 88 ? -22.588 5.672 18.356 1.00 95.31 88 LEU A O 1
ATOM 706 N N . THR A 1 89 ? -20.980 6.843 19.387 1.00 95.44 89 THR A N 1
ATOM 707 C CA . THR A 1 89 ? -21.530 6.637 20.739 1.00 95.44 89 THR A CA 1
ATOM 708 C C . THR A 1 89 ? -22.892 7.320 20.902 1.00 95.44 89 THR A C 1
ATOM 710 O O . THR A 1 89 ? -23.781 6.759 21.537 1.00 95.44 89 THR A O 1
ATOM 713 N N . MET A 1 90 ? -23.061 8.519 20.333 1.00 95.88 90 MET A N 1
ATOM 714 C CA . MET A 1 90 ? -24.329 9.254 20.336 1.00 95.88 90 MET A CA 1
ATOM 715 C C . MET A 1 90 ? -25.403 8.508 19.536 1.00 95.88 90 MET A C 1
ATOM 717 O O . MET A 1 90 ? -26.448 8.188 20.092 1.00 95.88 90 MET A O 1
ATOM 721 N N . LEU A 1 91 ? -25.093 8.126 18.294 1.00 97.50 91 LEU A N 1
ATOM 722 C CA . LEU A 1 91 ? -26.004 7.373 17.425 1.00 97.50 91 LEU A CA 1
ATOM 723 C C . LEU A 1 91 ? -26.395 6.019 18.029 1.00 97.50 91 LEU A C 1
ATOM 725 O O . LEU A 1 91 ? -27.557 5.634 17.985 1.00 97.50 91 LEU A O 1
ATOM 729 N N . ALA A 1 92 ? -25.450 5.303 18.646 1.00 96.31 92 ALA A N 1
ATOM 730 C CA . ALA A 1 92 ? -25.748 4.047 19.330 1.00 96.31 92 ALA A CA 1
ATOM 731 C C . ALA A 1 92 ? -26.732 4.250 20.491 1.00 96.31 92 ALA A C 1
ATOM 733 O O . ALA A 1 92 ? -27.632 3.436 20.677 1.00 96.31 92 ALA A O 1
ATOM 734 N N . LYS A 1 93 ? -26.595 5.348 21.249 1.00 95.19 93 LYS A N 1
ATOM 735 C CA . LYS A 1 93 ? -27.528 5.694 22.328 1.00 95.19 93 LYS A CA 1
ATOM 736 C C . LYS A 1 93 ? -28.922 6.011 21.783 1.00 95.19 93 LYS A C 1
ATOM 738 O O . LYS A 1 93 ? -29.897 5.521 22.343 1.00 95.19 93 LYS A O 1
ATOM 743 N N . GLU A 1 94 ? -29.010 6.798 20.714 1.00 97.06 94 GLU A N 1
ATOM 744 C CA . GLU A 1 94 ? -30.275 7.136 20.044 1.00 97.06 94 GLU A CA 1
ATOM 745 C C . GLU A 1 94 ? -30.974 5.892 19.483 1.00 97.06 94 GLU A C 1
ATOM 747 O O . GLU A 1 94 ? -32.182 5.743 19.630 1.00 97.06 94 GLU A O 1
ATOM 752 N N . ALA A 1 95 ? -30.206 4.957 18.925 1.00 97.00 95 ALA A N 1
ATOM 753 C CA . ALA A 1 95 ? -30.707 3.690 18.402 1.00 97.00 95 ALA A CA 1
ATOM 754 C C . ALA A 1 95 ? -30.954 2.614 19.483 1.00 97.00 95 ALA A C 1
ATOM 756 O O . ALA A 1 95 ? -31.299 1.483 19.150 1.00 97.00 95 ALA A O 1
ATOM 757 N N . GLY A 1 96 ? -30.732 2.912 20.771 1.00 96.50 96 GLY A N 1
ATOM 758 C CA . GLY A 1 96 ? -30.889 1.941 21.863 1.00 96.50 96 GLY A CA 1
ATOM 759 C C . GLY A 1 96 ? -29.869 0.790 21.856 1.00 96.50 96 GLY A C 1
ATOM 760 O O . GLY A 1 96 ? -30.043 -0.204 22.563 1.00 96.50 96 GLY A O 1
ATOM 761 N N . VAL A 1 97 ? -28.784 0.907 21.088 1.00 97.12 97 VAL A N 1
ATOM 762 C CA . VAL A 1 97 ? -27.730 -0.106 20.980 1.00 97.12 97 VAL A CA 1
ATOM 763 C C . VAL A 1 97 ? -26.809 -0.030 22.196 1.00 97.12 97 VAL A C 1
ATOM 765 O O . VAL A 1 97 ? -26.089 0.949 22.416 1.00 97.12 97 VAL A O 1
ATOM 768 N N . ARG A 1 98 ? -26.779 -1.103 22.993 1.00 94.19 98 ARG A N 1
ATOM 769 C CA . ARG A 1 98 ? -25.891 -1.202 24.157 1.00 94.19 98 ARG A CA 1
ATOM 770 C C . ARG A 1 98 ? -24.455 -1.486 23.713 1.00 94.19 98 ARG A C 1
ATOM 772 O O . ARG A 1 98 ? -24.119 -2.600 23.321 1.00 94.19 98 ARG A O 1
ATOM 779 N N . LEU A 1 99 ? -23.583 -0.490 23.837 1.00 92.81 99 LEU A N 1
ATOM 780 C CA . LEU A 1 99 ? -22.150 -0.661 23.601 1.00 92.81 99 LEU A CA 1
ATOM 781 C C . LEU A 1 99 ? -21.490 -1.368 24.792 1.00 92.81 99 LEU A C 1
ATOM 783 O O . LEU A 1 99 ? -21.590 -0.894 25.922 1.00 92.81 99 LEU A O 1
ATOM 787 N N . ARG A 1 100 ? -20.740 -2.450 24.535 1.00 94.31 100 ARG A N 1
ATOM 788 C CA . ARG A 1 100 ? -19.884 -3.098 25.550 1.00 94.31 100 ARG A CA 1
ATOM 789 C C . ARG A 1 100 ? -18.861 -2.117 26.136 1.00 94.31 100 ARG A C 1
ATOM 791 O O . ARG A 1 100 ? -18.568 -2.169 27.325 1.00 94.31 100 ARG A O 1
ATOM 798 N N . GLN A 1 101 ? -18.316 -1.232 25.299 1.00 92.50 101 GLN A N 1
ATOM 799 C CA . GLN A 1 101 ? -17.326 -0.233 25.691 1.00 92.50 101 GLN A CA 1
ATOM 800 C C . GLN A 1 101 ? -17.400 0.989 24.768 1.00 92.50 101 GLN A C 1
ATOM 802 O O . GLN A 1 101 ? -17.290 0.865 23.553 1.00 92.50 101 GLN A O 1
ATOM 807 N N . SER A 1 102 ? -17.573 2.183 25.341 1.00 91.19 102 SER A N 1
ATOM 808 C CA . SER A 1 102 ? -17.706 3.444 24.585 1.00 91.19 102 SER A CA 1
ATOM 809 C C . SER A 1 102 ? -16.408 4.252 24.487 1.00 91.19 102 SER A C 1
ATOM 811 O O . SER A 1 102 ? -16.338 5.250 23.765 1.00 91.19 102 SER A O 1
ATOM 813 N N . TYR A 1 103 ? -15.393 3.874 25.275 1.00 92.31 103 TYR A N 1
ATOM 814 C CA . TYR A 1 103 ? -14.129 4.600 25.451 1.00 92.31 103 TYR A CA 1
ATOM 815 C C . TYR A 1 103 ? -14.297 6.093 25.800 1.00 92.31 103 TYR A C 1
ATOM 817 O O . TYR A 1 103 ? -13.356 6.867 25.645 1.00 92.31 103 TYR A O 1
ATOM 825 N N . ALA A 1 104 ? -15.455 6.511 26.325 1.00 89.75 104 ALA A N 1
ATOM 826 C CA . ALA A 1 104 ? -15.750 7.919 26.612 1.00 89.75 104 ALA A CA 1
ATOM 827 C C . ALA A 1 104 ? -14.758 8.575 27.582 1.00 89.75 104 ALA A C 1
ATOM 829 O O . ALA A 1 104 ? -14.466 9.760 27.451 1.00 89.75 104 ALA A O 1
ATOM 830 N N . ARG A 1 105 ? -14.198 7.789 28.509 1.00 90.44 105 ARG A N 1
ATOM 831 C CA . ARG A 1 105 ? -13.175 8.240 29.461 1.00 90.44 105 ARG A CA 1
ATOM 832 C C . ARG A 1 105 ? -11.754 8.192 28.888 1.00 90.44 105 ARG A C 1
ATOM 834 O O . ARG A 1 105 ? -10.949 9.071 29.174 1.00 90.44 105 ARG A O 1
ATOM 841 N N . GLN A 1 106 ? -11.434 7.164 28.100 1.00 91.56 106 GLN A N 1
ATOM 842 C CA . GLN A 1 106 ? -10.074 6.914 27.605 1.00 91.56 106 GLN A CA 1
ATOM 843 C C . GLN A 1 106 ? -9.740 7.755 26.362 1.00 91.56 106 GLN A C 1
ATOM 845 O O . GLN A 1 106 ? -8.628 8.269 26.254 1.00 91.56 106 GLN A O 1
ATOM 850 N N . GLY A 1 107 ? -10.706 7.919 25.451 1.00 90.62 107 GLY A N 1
ATOM 851 C CA . GLY A 1 107 ? -10.540 8.584 24.154 1.00 90.62 107 GLY A CA 1
ATOM 852 C C . GLY A 1 107 ? -9.938 9.990 24.248 1.00 90.62 107 GLY A C 1
ATOM 853 O O . GLY A 1 107 ? -8.894 10.227 23.638 1.00 90.62 107 GLY A O 1
ATOM 854 N N . PRO A 1 108 ? -10.482 10.898 25.086 1.00 89.75 108 PRO A N 1
ATOM 855 C CA . PRO A 1 108 ? -9.930 12.245 25.245 1.00 89.75 108 PRO A CA 1
ATOM 856 C C . PRO A 1 108 ? -8.464 12.261 25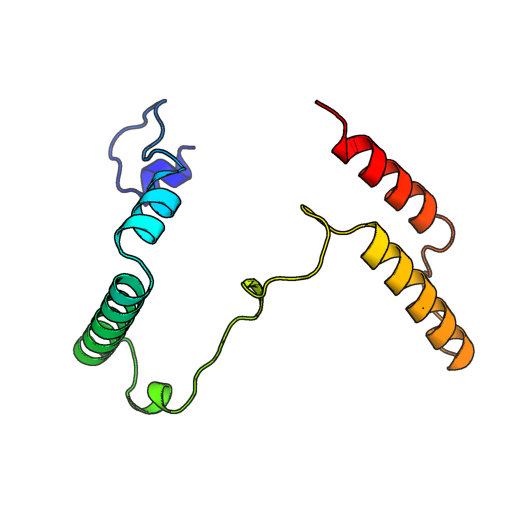.706 1.00 89.75 108 PRO A C 1
ATOM 858 O O . PRO A 1 108 ? -7.663 13.049 25.204 1.00 89.75 108 PRO A O 1
ATOM 861 N N . LYS A 1 109 ? -8.092 11.363 26.630 1.00 90.38 109 LYS A N 1
ATOM 862 C CA . LYS A 1 109 ? -6.717 11.253 27.138 1.00 90.38 109 LYS A CA 1
ATOM 863 C C . LYS A 1 109 ? -5.761 10.763 26.048 1.00 90.38 109 LYS A C 1
ATOM 865 O O . LYS A 1 109 ? -4.687 11.335 25.886 1.00 90.38 109 LYS A O 1
ATOM 870 N N . MET A 1 110 ? -6.158 9.741 25.290 1.00 88.38 110 MET A N 1
ATOM 871 C CA . MET A 1 110 ? -5.350 9.198 24.191 1.00 88.38 110 MET A CA 1
ATOM 872 C C . MET A 1 110 ? -5.163 10.217 23.062 1.00 88.38 110 MET A C 1
ATOM 874 O O . MET A 1 110 ? -4.043 10.405 22.597 1.00 88.38 110 MET A O 1
ATOM 878 N N . ALA A 1 111 ? -6.220 10.938 22.673 1.00 86.81 111 ALA A N 1
ATOM 879 C CA . ALA A 1 111 ? -6.128 11.989 21.658 1.00 86.81 111 ALA A CA 1
ATOM 880 C C . ALA A 1 111 ? -5.142 13.100 22.069 1.00 86.81 111 ALA A C 1
ATOM 882 O O . ALA A 1 111 ? -4.335 13.551 21.257 1.00 86.81 111 ALA A O 1
ATOM 883 N N . MET A 1 112 ? -5.150 13.495 23.348 1.00 84.75 112 MET A N 1
ATOM 884 C CA . MET A 1 112 ? -4.183 14.455 23.889 1.00 84.75 112 MET A CA 1
ATOM 885 C C . MET A 1 112 ? -2.747 13.910 23.864 1.00 84.75 112 MET A C 1
ATOM 887 O O . MET A 1 112 ? -1.828 14.638 23.496 1.00 84.75 112 MET A O 1
ATOM 891 N N . GLN A 1 113 ? -2.541 12.646 24.245 1.00 86.62 113 GLN A N 1
ATOM 892 C CA . GLN A 1 113 ? -1.219 12.013 24.226 1.00 86.62 113 GLN A CA 1
ATOM 893 C C . GLN A 1 113 ? -0.638 11.970 22.810 1.00 86.62 113 GLN A C 1
ATOM 895 O O . GLN A 1 113 ? 0.491 12.409 22.616 1.00 86.62 113 GLN A O 1
ATOM 900 N N . VAL A 1 114 ? -1.418 11.534 21.815 1.00 84.50 114 VAL A N 1
ATOM 901 C CA . VAL A 1 114 ? -0.985 11.515 20.406 1.00 84.50 114 VAL A CA 1
ATOM 902 C C . VAL A 1 114 ? -0.606 12.918 19.926 1.00 84.50 114 VAL A C 1
ATOM 904 O O . VAL A 1 114 ? 0.433 13.086 19.292 1.00 84.50 114 VAL A O 1
ATOM 907 N N . GLY A 1 115 ? -1.392 13.938 20.289 1.00 77.19 115 GLY A N 1
ATOM 908 C CA . GLY A 1 115 ? -1.067 15.330 19.974 1.00 77.19 115 GLY A CA 1
ATOM 909 C C . GLY A 1 115 ? 0.270 15.801 20.558 1.00 77.19 115 GLY A C 1
ATOM 910 O O . GLY A 1 115 ? 0.961 16.585 19.922 1.00 77.19 115 GLY A O 1
ATOM 911 N N . ARG A 1 116 ? 0.673 15.302 21.734 1.00 79.00 116 ARG A N 1
ATOM 912 C CA . ARG A 1 116 ? 1.982 15.613 22.339 1.00 79.00 116 ARG A CA 1
ATOM 913 C C . ARG A 1 116 ? 3.133 14.897 21.636 1.00 79.00 116 ARG A C 1
ATOM 915 O O . ARG A 1 116 ? 4.166 15.513 21.402 1.00 79.00 116 ARG A O 1
ATOM 922 N N . TYR A 1 117 ? 2.953 13.625 21.277 1.00 69.81 117 TYR A N 1
ATOM 923 C CA . TYR A 1 117 ? 3.983 12.846 20.581 1.00 69.81 117 TYR A CA 1
ATOM 924 C C . TYR A 1 117 ? 4.268 13.356 19.166 1.00 69.81 117 TYR A C 1
ATOM 926 O O . TYR A 1 117 ? 5.401 13.246 18.717 1.00 69.81 117 TYR A O 1
ATOM 934 N N . ALA A 1 118 ? 3.297 13.986 18.496 1.00 60.12 118 ALA A N 1
ATOM 935 C CA . ALA A 1 118 ? 3.525 14.644 17.206 1.00 60.12 118 ALA A CA 1
ATOM 936 C C . ALA A 1 118 ? 4.590 15.764 17.263 1.00 60.12 118 ALA A C 1
ATOM 938 O O . ALA A 1 118 ? 5.135 16.141 16.229 1.00 60.12 118 ALA A O 1
ATOM 939 N N . HIS A 1 119 ? 4.890 16.286 18.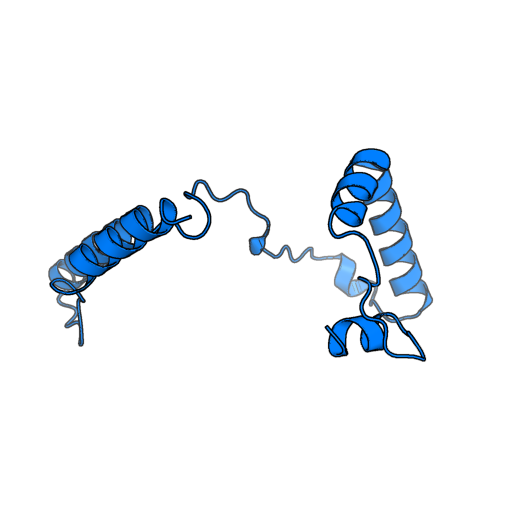459 1.00 61.38 119 HIS A N 1
ATOM 940 C CA . HIS A 1 119 ? 5.893 17.328 18.695 1.00 61.38 119 HIS A CA 1
ATOM 941 C C . HIS A 1 119 ? 7.156 16.821 19.408 1.00 61.38 119 HIS A C 1
ATOM 943 O O . HIS A 1 119 ? 8.066 17.614 19.654 1.00 61.38 119 HIS A O 1
ATOM 949 N N . ALA A 1 120 ? 7.224 15.535 19.760 1.00 63.31 120 ALA A N 1
ATOM 950 C CA . ALA A 1 120 ? 8.415 14.952 20.365 1.00 63.31 120 ALA A CA 1
ATOM 951 C C . ALA A 1 120 ? 9.479 14.725 19.275 1.00 63.31 120 ALA A C 1
ATOM 953 O O . ALA A 1 120 ? 9.205 14.055 18.280 1.00 63.31 120 ALA A O 1
ATOM 954 N N . LYS A 1 121 ? 10.658 15.330 19.456 1.00 49.16 121 LYS A N 1
ATOM 955 C CA . LYS A 1 121 ? 11.870 15.073 18.665 1.00 49.16 121 LYS A CA 1
ATOM 956 C C . LYS A 1 121 ? 12.687 13.962 19.304 1.00 49.16 121 LYS A C 1
ATOM 958 O O . LYS A 1 121 ? 12.750 13.954 20.553 1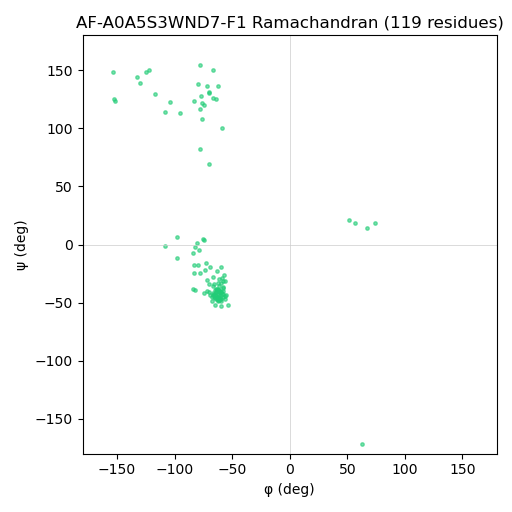.00 49.16 121 LYS A O 1
#